Protein AF-A0A969ELT0-F1 (afdb_monomer_lite)

pLDDT: mean 78.68, std 18.71, range [31.78, 98.62]

Radius of gyration: 21.67 Å; chains: 1; bounding box: 52×42×55 Å

Structure (mmCIF, N/CA/C/O backbone):
data_AF-A0A969ELT0-F1
#
_entry.id   AF-A0A969ELT0-F1
#
loop_
_atom_site.group_PDB
_atom_site.id
_atom_site.type_symbol
_atom_site.label_atom_id
_atom_site.label_alt_id
_atom_site.label_comp_id
_atom_site.label_asym_id
_atom_site.label_entity_id
_atom_site.label_seq_id
_atom_site.pdbx_PDB_ins_code
_atom_site.Cartn_x
_atom_site.Cartn_y
_atom_site.Cartn_z
_atom_site.occupancy
_atom_site.B_iso_or_equiv
_atom_site.auth_seq_id
_atom_site.auth_comp_id
_atom_site.auth_asym_id
_atom_site.auth_atom_id
_atom_site.pdbx_PDB_model_num
ATOM 1 N N . MET A 1 1 ? -9.250 -28.220 2.169 1.00 52.72 1 MET A N 1
ATOM 2 C CA . MET A 1 1 ? -9.831 -26.907 2.504 1.00 52.72 1 MET A CA 1
ATOM 3 C C . MET A 1 1 ? -8.799 -25.889 2.075 1.00 52.72 1 MET A C 1
ATOM 5 O O . MET A 1 1 ? -7.666 -25.994 2.526 1.00 52.72 1 MET A O 1
ATOM 9 N N . GLU A 1 2 ? -9.136 -25.038 1.119 1.00 77.56 2 GLU A N 1
ATOM 10 C CA . GLU A 1 2 ? -8.259 -23.960 0.660 1.00 77.56 2 GLU A CA 1
ATOM 11 C C . GLU A 1 2 ? -8.412 -22.788 1.639 1.00 77.56 2 GLU A C 1
ATOM 13 O O . GLU A 1 2 ? -9.530 -22.494 2.067 1.00 77.56 2 GLU A O 1
ATOM 18 N N . ILE A 1 3 ? -7.298 -22.213 2.098 1.00 80.06 3 ILE A N 1
ATOM 19 C CA . ILE A 1 3 ? -7.291 -21.086 3.038 1.00 80.06 3 ILE A CA 1
ATOM 20 C C . ILE A 1 3 ? -6.832 -19.861 2.257 1.00 80.06 3 ILE A C 1
ATOM 22 O O . ILE A 1 3 ? -5.656 -19.766 1.916 1.00 80.06 3 ILE A O 1
ATOM 26 N N . ASP A 1 4 ? -7.748 -18.924 2.026 1.00 87.94 4 ASP A N 1
ATOM 27 C CA . ASP A 1 4 ? -7.438 -17.645 1.392 1.00 87.94 4 ASP A CA 1
ATOM 28 C C . ASP A 1 4 ? -7.205 -16.554 2.435 1.00 87.94 4 ASP A C 1
ATOM 30 O O . ASP A 1 4 ? -8.045 -16.295 3.302 1.00 87.94 4 ASP A O 1
ATOM 34 N N . ALA A 1 5 ? -6.062 -15.880 2.325 1.00 93.69 5 ALA A N 1
ATOM 35 C CA . ALA A 1 5 ? -5.720 -14.724 3.142 1.00 93.69 5 ALA A CA 1
ATOM 36 C C . ALA A 1 5 ? -5.961 -13.423 2.368 1.00 93.69 5 ALA A C 1
ATOM 38 O O . ALA A 1 5 ? -5.732 -13.351 1.162 1.00 93.69 5 ALA A O 1
ATOM 39 N N . ARG A 1 6 ? -6.388 -12.376 3.072 1.00 97.19 6 ARG A N 1
ATOM 40 C CA . ARG A 1 6 ? -6.361 -10.997 2.572 1.00 97.19 6 ARG A CA 1
ATOM 41 C C . ARG A 1 6 ? -5.158 -10.285 3.164 1.00 97.19 6 ARG A C 1
ATOM 43 O O . ARG A 1 6 ? -4.851 -10.468 4.342 1.00 97.19 6 ARG A O 1
ATOM 50 N N . VAL A 1 7 ? -4.489 -9.467 2.361 1.00 97.62 7 VAL A N 1
ATOM 51 C CA . VAL A 1 7 ? -3.315 -8.710 2.805 1.00 97.62 7 VAL A CA 1
ATOM 52 C C . VAL A 1 7 ? -3.472 -7.244 2.424 1.00 97.62 7 VAL A C 1
ATOM 54 O O . VAL A 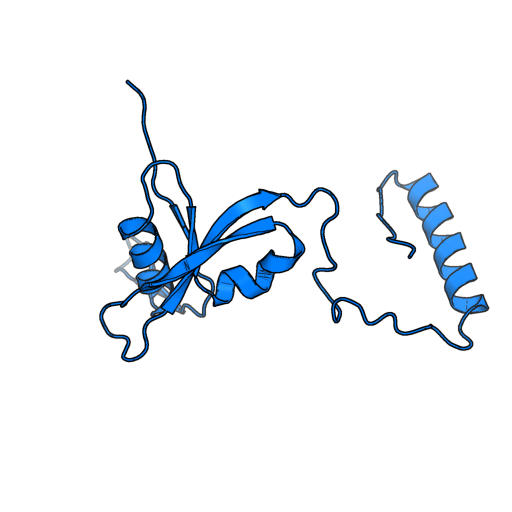1 7 ? -3.675 -6.911 1.260 1.00 97.62 7 VAL A O 1
ATOM 57 N N . GLY A 1 8 ? -3.346 -6.364 3.414 1.00 97.38 8 GLY A N 1
ATOM 58 C CA . GLY A 1 8 ? -3.362 -4.915 3.243 1.00 97.38 8 GLY A CA 1
ATOM 59 C C . GLY A 1 8 ? -2.018 -4.296 3.595 1.00 97.38 8 GLY A C 1
ATOM 60 O O . GLY A 1 8 ? -1.475 -4.586 4.660 1.00 97.38 8 GLY A O 1
ATOM 61 N N . ILE A 1 9 ? -1.483 -3.430 2.732 1.00 97.62 9 ILE A N 1
ATOM 62 C CA . ILE A 1 9 ? -0.193 -2.762 2.966 1.00 97.62 9 ILE A CA 1
ATOM 63 C C . ILE A 1 9 ? -0.345 -1.249 2.817 1.00 97.62 9 ILE A C 1
ATOM 65 O O . ILE A 1 9 ? -0.921 -0.746 1.853 1.00 97.62 9 ILE A O 1
ATOM 69 N N . ASN A 1 10 ? 0.207 -0.510 3.774 1.00 95.75 10 ASN A N 1
ATOM 70 C CA . ASN A 1 10 ? 0.346 0.935 3.695 1.00 95.75 10 ASN A CA 1
ATOM 71 C C . ASN A 1 10 ? 1.687 1.370 4.297 1.00 95.75 10 ASN A C 1
ATOM 73 O O . ASN A 1 10 ? 2.177 0.772 5.254 1.00 95.75 10 ASN A O 1
ATOM 77 N N . THR A 1 11 ? 2.247 2.452 3.766 1.00 93.44 11 THR A N 1
ATOM 78 C CA . THR A 1 11 ? 3.443 3.106 4.290 1.00 93.44 11 THR A CA 1
ATOM 79 C C . THR A 1 11 ? 3.060 4.479 4.820 1.00 93.44 11 THR A C 1
ATOM 81 O O . THR A 1 11 ? 2.396 5.257 4.140 1.00 93.44 11 THR A O 1
ATOM 84 N N . GLY A 1 12 ? 3.477 4.791 6.042 1.00 89.62 12 GLY A N 1
ATOM 85 C CA . GLY A 1 12 ? 3.225 6.087 6.656 1.00 89.62 12 GLY A CA 1
ATOM 86 C C . GLY A 1 12 ? 3.865 6.192 8.032 1.00 89.62 12 GLY A C 1
ATOM 87 O O . GLY A 1 12 ? 4.380 5.212 8.567 1.00 89.62 12 GLY A O 1
ATOM 88 N N . LEU A 1 13 ? 3.842 7.399 8.589 1.00 86.31 13 LEU A N 1
ATOM 89 C CA . LEU A 1 13 ? 4.398 7.666 9.908 1.00 86.31 13 LEU A CA 1
ATOM 90 C C . LEU A 1 13 ? 3.534 7.018 10.998 1.00 86.31 13 LEU A C 1
ATOM 92 O O . LEU A 1 13 ? 2.306 7.129 10.980 1.00 86.31 13 LEU A O 1
ATOM 96 N N . VAL A 1 14 ? 4.192 6.380 11.961 1.00 84.38 14 VAL A N 1
ATOM 97 C CA . VAL A 1 14 ? 3.575 5.833 13.172 1.00 84.38 14 VAL A CA 1
ATOM 98 C C . VAL A 1 14 ? 4.413 6.220 14.382 1.00 84.38 14 VAL A C 1
ATOM 100 O O . VAL A 1 14 ? 5.635 6.340 14.287 1.00 84.38 14 VAL A O 1
ATOM 103 N N . VAL A 1 15 ? 3.758 6.411 15.522 1.00 79.19 15 VAL A N 1
ATOM 104 C CA . VAL A 1 15 ? 4.422 6.572 16.817 1.00 79.19 15 VAL A CA 1
ATOM 105 C C . VAL A 1 15 ? 4.424 5.219 17.504 1.00 79.19 15 VAL A C 1
ATOM 107 O O . VAL A 1 15 ? 3.377 4.590 17.615 1.00 79.19 15 VAL A O 1
ATOM 110 N N . VAL A 1 16 ? 5.586 4.771 17.968 1.00 76.62 16 VAL A N 1
ATOM 111 C CA . VAL A 1 16 ? 5.724 3.514 18.711 1.00 76.62 16 VAL A CA 1
ATOM 112 C C . VAL A 1 16 ? 6.091 3.846 20.151 1.00 76.62 16 VAL A C 1
ATOM 114 O O . VAL A 1 16 ? 7.021 4.615 20.388 1.00 76.62 16 VAL A O 1
ATOM 117 N N . GLY A 1 17 ? 5.368 3.271 21.109 1.00 68.00 17 GLY A N 1
ATOM 118 C CA . GLY A 1 17 ? 5.641 3.441 22.535 1.00 68.00 17 GLY A CA 1
ATOM 119 C C . GLY A 1 17 ? 5.253 2.205 23.341 1.00 68.00 17 GLY A C 1
ATOM 120 O O . GLY A 1 17 ? 4.452 1.386 22.891 1.00 68.00 17 GLY A O 1
ATOM 121 N N . ALA A 1 18 ? 5.828 2.074 24.537 1.00 59.81 18 ALA A N 1
ATOM 122 C CA . ALA A 1 18 ? 5.384 1.077 25.502 1.00 59.81 18 ALA A CA 1
ATOM 123 C C . ALA A 1 18 ? 4.058 1.541 26.119 1.00 59.81 18 ALA A C 1
ATOM 125 O O . ALA A 1 18 ? 3.997 2.614 26.723 1.00 59.81 18 ALA A O 1
ATOM 126 N N . VAL A 1 19 ? 3.002 0.745 25.968 1.00 54.59 19 VAL A N 1
ATOM 127 C CA . VAL A 1 19 ? 1.709 0.988 26.615 1.00 54.59 19 VAL A CA 1
ATOM 128 C C . VAL A 1 19 ? 1.434 -0.187 27.553 1.00 54.59 19 VAL A C 1
ATOM 130 O O . VAL A 1 19 ? 1.225 -1.303 27.095 1.00 54.59 19 VAL A O 1
ATOM 133 N N . GLY A 1 20 ? 1.486 0.054 28.869 1.00 50.53 20 GLY A N 1
ATOM 134 C CA . GLY A 1 20 ? 1.218 -0.954 29.906 1.00 50.53 20 GLY A CA 1
ATOM 135 C C . GLY A 1 20 ? 1.988 -0.715 31.213 1.00 50.53 20 GLY A C 1
ATOM 136 O O . GLY A 1 20 ? 3.082 -0.155 31.211 1.00 50.53 20 GLY A O 1
ATOM 137 N N . SER A 1 21 ? 1.422 -1.124 32.355 1.00 49.91 21 SER A N 1
ATOM 138 C CA . SER A 1 21 ? 2.095 -1.081 33.663 1.00 49.91 21 SER A CA 1
ATOM 139 C C . SER A 1 21 ? 2.950 -2.335 33.874 1.00 49.91 21 SER A C 1
ATOM 141 O O . SER A 1 21 ? 2.385 -3.420 33.950 1.00 49.91 21 SER A O 1
ATOM 143 N N . ASN A 1 22 ? 4.276 -2.171 33.979 1.00 47.84 22 ASN A N 1
ATOM 144 C CA . ASN A 1 22 ? 5.360 -3.063 34.454 1.00 47.84 22 ASN A CA 1
ATOM 145 C C . ASN A 1 22 ? 5.361 -4.597 34.206 1.00 47.84 22 ASN A C 1
ATOM 147 O O . ASN A 1 22 ? 6.393 -5.207 34.470 1.00 47.84 22 ASN A O 1
ATOM 151 N N . LEU A 1 23 ? 4.313 -5.244 33.687 1.00 50.56 23 LEU A N 1
ATOM 152 C CA . LEU A 1 23 ? 4.266 -6.703 33.493 1.00 50.56 23 LEU A CA 1
ATOM 153 C C . LEU A 1 23 ? 3.789 -7.149 32.098 1.00 50.56 23 LEU A C 1
ATOM 155 O O . LEU A 1 23 ? 3.957 -8.312 31.747 1.00 50.56 23 LEU A O 1
ATOM 159 N N . GLN A 1 24 ? 3.268 -6.234 31.275 1.00 44.38 24 GLN A N 1
ATOM 160 C CA . GLN A 1 24 ? 2.959 -6.459 29.858 1.00 44.38 24 GLN A CA 1
ATOM 161 C C . GLN A 1 24 ? 3.377 -5.215 29.070 1.00 44.38 24 GLN A C 1
ATOM 163 O O . GLN A 1 24 ? 2.660 -4.219 29.041 1.00 44.38 24 GLN A O 1
ATOM 168 N N . MET A 1 25 ? 4.580 -5.234 28.490 1.00 42.78 25 MET A N 1
ATOM 169 C CA . MET A 1 25 ? 4.970 -4.225 27.504 1.00 42.78 25 MET A CA 1
ATOM 170 C C . MET A 1 25 ? 4.447 -4.667 26.143 1.00 42.78 25 MET A C 1
ATOM 172 O O . MET A 1 25 ? 5.103 -5.430 25.435 1.00 42.78 25 MET A O 1
ATOM 176 N N . GLU A 1 26 ? 3.263 -4.189 25.779 1.00 50.31 26 GLU A N 1
ATOM 177 C CA . GLU A 1 26 ? 2.820 -4.227 24.392 1.00 50.31 26 GLU A CA 1
ATOM 178 C C . GLU A 1 26 ? 3.404 -3.008 23.671 1.00 50.31 26 GLU A C 1
ATOM 180 O O . GLU A 1 26 ? 3.181 -1.854 24.053 1.00 50.31 26 GLU A O 1
ATOM 185 N N . TYR A 1 27 ? 4.202 -3.265 22.633 1.00 50.25 27 TYR A N 1
ATOM 186 C CA . TYR A 1 27 ? 4.629 -2.228 21.701 1.00 50.25 27 TYR A CA 1
ATOM 187 C C . TYR A 1 27 ? 3.448 -1.903 20.796 1.00 50.25 27 TYR A C 1
ATOM 189 O O . TYR A 1 27 ? 3.207 -2.582 19.799 1.00 50.25 27 TYR A O 1
ATOM 197 N N . SER A 1 28 ? 2.694 -0.874 21.167 1.00 56.09 28 SER A N 1
ATOM 198 C CA . SER A 1 28 ? 1.593 -0.390 20.348 1.00 56.09 28 SER A CA 1
ATOM 199 C C . SER A 1 28 ? 2.113 0.685 19.400 1.00 56.09 28 SER A C 1
ATOM 201 O O . SER A 1 28 ? 2.769 1.645 19.815 1.00 56.09 28 SER A O 1
ATOM 203 N N . ALA A 1 29 ? 1.851 0.501 18.109 1.00 59.31 29 ALA A N 1
ATOM 204 C CA . ALA A 1 29 ? 2.019 1.552 17.124 1.00 59.31 29 ALA A CA 1
ATOM 205 C C . ALA A 1 29 ? 0.701 2.337 17.050 1.00 59.31 29 ALA A C 1
ATOM 207 O O . ALA A 1 29 ? -0.375 1.751 16.935 1.00 59.31 29 ALA A O 1
ATOM 208 N N . LEU A 1 30 ? 0.774 3.663 17.119 1.00 65.06 30 LEU A N 1
ATOM 209 C CA . LEU A 1 30 ? -0.366 4.560 16.976 1.00 65.06 30 LEU A CA 1
ATOM 210 C C . LEU A 1 30 ? -0.171 5.409 15.719 1.00 65.06 30 LEU A C 1
ATOM 212 O O . LEU A 1 30 ? 0.882 6.019 15.521 1.00 65.06 30 LEU A O 1
ATOM 216 N N . GLY A 1 31 ? -1.185 5.464 14.860 1.00 70.69 31 GLY A N 1
ATOM 217 C CA . GLY A 1 31 ? -1.151 6.325 13.684 1.00 70.69 31 GLY A CA 1
ATOM 218 C C . GLY A 1 31 ? -2.188 5.960 12.633 1.00 70.69 31 GLY A C 1
ATOM 219 O O . GLY A 1 31 ? -2.595 4.806 12.501 1.00 70.69 31 GLY A O 1
ATOM 220 N N . ASP A 1 32 ? -2.573 6.958 11.840 1.00 83.19 32 ASP A N 1
ATOM 221 C CA . ASP A 1 32 ? -3.497 6.806 10.709 1.00 83.19 32 ASP A CA 1
ATOM 222 C C . ASP A 1 32 ? -3.004 5.756 9.695 1.00 83.19 32 ASP A C 1
ATOM 224 O O . ASP A 1 32 ? -3.791 5.018 9.107 1.00 83.19 32 ASP A O 1
ATOM 228 N N . ALA A 1 33 ? -1.683 5.592 9.570 1.00 87.38 33 ALA A N 1
ATOM 229 C CA . ALA A 1 33 ? -1.077 4.604 8.685 1.00 87.38 33 ALA A CA 1
ATOM 230 C C . ALA A 1 33 ? -1.516 3.152 8.973 1.00 87.38 33 ALA A C 1
ATOM 232 O O . ALA A 1 33 ? -1.610 2.357 8.035 1.00 87.38 33 ALA A O 1
ATOM 233 N N . ILE A 1 34 ? -1.815 2.820 10.234 1.00 87.94 34 ILE A N 1
ATOM 234 C CA . ILE A 1 34 ? -2.265 1.483 10.657 1.00 87.94 34 ILE A CA 1
ATOM 235 C C . ILE A 1 34 ? -3.718 1.267 10.248 1.00 87.94 34 ILE A C 1
ATOM 237 O O . ILE A 1 34 ? -4.058 0.225 9.692 1.00 87.94 34 ILE A O 1
ATOM 241 N N . ASN A 1 35 ? -4.561 2.283 10.450 1.00 91.12 35 ASN A N 1
ATOM 242 C CA . ASN A 1 35 ? -5.959 2.244 10.032 1.00 91.12 35 ASN A CA 1
ATOM 243 C C . ASN A 1 35 ? -6.082 2.100 8.512 1.00 91.12 35 ASN A C 1
ATOM 245 O O . ASN A 1 35 ? -6.936 1.353 8.038 1.00 91.12 35 ASN A O 1
ATOM 249 N N . ILE A 1 36 ? -5.212 2.762 7.743 1.00 94.50 36 ILE A N 1
ATOM 250 C CA . ILE A 1 36 ? -5.173 2.605 6.284 1.00 94.50 36 ILE A CA 1
ATOM 251 C C . ILE A 1 36 ? -4.765 1.178 5.910 1.00 94.50 36 ILE A C 1
ATOM 253 O O . ILE A 1 36 ? -5.459 0.565 5.106 1.00 94.50 36 ILE A O 1
ATOM 257 N N . ALA A 1 37 ? -3.699 0.621 6.500 1.00 94.88 37 ALA A N 1
ATOM 258 C CA . ALA A 1 37 ? -3.271 -0.755 6.213 1.00 94.88 37 ALA A CA 1
ATOM 259 C C . ALA A 1 37 ? -4.386 -1.773 6.508 1.00 94.88 37 ALA A C 1
ATOM 261 O O . ALA A 1 37 ? -4.706 -2.607 5.661 1.00 94.88 37 ALA A O 1
ATOM 262 N N . ALA A 1 38 ? -5.035 -1.647 7.669 1.00 94.75 38 ALA A N 1
ATOM 263 C CA . ALA A 1 38 ? -6.175 -2.479 8.041 1.00 94.75 38 ALA A CA 1
ATOM 264 C C . ALA A 1 38 ? -7.343 -2.314 7.058 1.00 94.75 38 ALA A C 1
ATOM 266 O O . ALA A 1 38 ? -7.988 -3.289 6.681 1.00 94.75 38 ALA A O 1
ATOM 267 N N . ARG A 1 39 ? -7.601 -1.090 6.583 1.00 96.06 39 ARG A N 1
ATOM 268 C CA . ARG A 1 39 ? -8.642 -0.846 5.581 1.00 96.06 39 ARG A CA 1
ATOM 269 C C . ARG A 1 39 ? -8.316 -1.488 4.233 1.00 96.06 39 ARG A C 1
ATOM 271 O O . ARG A 1 39 ? -9.236 -1.980 3.581 1.00 96.06 39 ARG A O 1
ATOM 278 N N . MET A 1 40 ? -7.045 -1.506 3.826 1.00 97.62 40 MET A N 1
ATOM 279 C CA . MET A 1 40 ? -6.618 -2.202 2.609 1.00 97.62 40 MET A CA 1
ATOM 280 C C . MET A 1 40 ? -6.856 -3.712 2.731 1.00 97.62 40 MET A C 1
ATOM 282 O O . MET A 1 40 ? -7.367 -4.311 1.798 1.00 97.62 40 MET A O 1
ATOM 286 N N . GLU A 1 41 ? -6.578 -4.321 3.890 1.00 97.75 41 GLU A N 1
ATOM 287 C CA . GLU A 1 41 ? -6.855 -5.751 4.112 1.00 97.75 41 GLU A CA 1
ATOM 288 C C . GLU A 1 41 ? -8.353 -6.040 4.034 1.00 97.75 41 GLU A C 1
ATOM 290 O O . GLU A 1 41 ? -8.768 -6.927 3.296 1.00 97.75 41 GLU A O 1
ATOM 295 N N . GLN A 1 42 ? -9.173 -5.248 4.727 1.00 96.88 42 GLN A N 1
ATOM 296 C CA . GLN A 1 42 ? -10.625 -5.444 4.771 1.00 96.88 42 GLN A CA 1
ATOM 297 C C . GLN A 1 42 ? -11.302 -5.343 3.402 1.00 96.88 42 GLN A C 1
ATOM 299 O O . GLN A 1 42 ? -12.364 -5.930 3.202 1.00 96.88 42 GLN A O 1
ATOM 304 N N . THR A 1 43 ? -10.736 -4.548 2.493 1.00 96.94 43 THR A N 1
ATOM 305 C CA . THR A 1 43 ? -11.297 -4.313 1.154 1.00 96.94 43 THR A CA 1
ATOM 306 C C . THR A 1 43 ? -10.644 -5.167 0.070 1.00 96.94 43 THR A C 1
ATOM 308 O O . THR A 1 43 ? -11.178 -5.238 -1.037 1.00 96.94 43 THR A O 1
ATOM 311 N N . ALA A 1 44 ? -9.562 -5.880 0.400 1.00 97.06 44 ALA A N 1
ATOM 312 C CA . ALA A 1 44 ? -8.907 -6.794 -0.518 1.00 97.06 44 ALA A CA 1
ATOM 313 C C . ALA A 1 44 ? -9.814 -7.981 -0.864 1.00 97.06 44 ALA A C 1
ATOM 315 O O . ALA A 1 44 ? -10.571 -8.501 -0.039 1.00 97.06 44 ALA A O 1
ATOM 316 N N . ILE A 1 45 ? -9.684 -8.471 -2.094 1.00 96.00 45 ILE A N 1
ATOM 317 C CA . ILE A 1 45 ? -10.291 -9.743 -2.492 1.00 96.00 45 ILE A CA 1
ATOM 318 C C . ILE A 1 45 ? -9.528 -10.875 -1.771 1.00 96.00 45 ILE A C 1
ATOM 320 O O . ILE A 1 45 ? -8.298 -10.790 -1.676 1.00 96.00 45 ILE A O 1
ATOM 324 N N . PRO A 1 46 ? -10.201 -11.918 -1.245 1.00 96.19 46 PRO A N 1
ATOM 325 C CA . PRO A 1 46 ? -9.523 -13.090 -0.686 1.00 96.19 46 PRO A CA 1
ATOM 326 C C . PRO A 1 46 ? -8.460 -13.656 -1.637 1.00 96.19 46 PRO A C 1
ATOM 328 O O . PRO A 1 46 ? -8.672 -13.704 -2.845 1.00 96.19 46 PRO A O 1
ATOM 331 N N . GLY A 1 47 ? -7.297 -14.018 -1.095 1.00 95.75 47 GLY A N 1
ATOM 332 C CA . GLY A 1 47 ? -6.150 -14.497 -1.869 1.00 95.75 47 GLY A CA 1
ATOM 333 C C . GLY A 1 47 ? -5.322 -13.386 -2.528 1.00 95.75 47 GLY A C 1
ATOM 334 O O . GLY A 1 47 ? -4.359 -13.682 -3.232 1.00 95.75 47 GLY A O 1
ATOM 335 N N . THR A 1 48 ? -5.661 -12.107 -2.317 1.00 96.31 48 THR A N 1
ATOM 336 C CA . THR A 1 48 ? -4.979 -10.971 -2.960 1.00 96.31 48 THR A CA 1
ATOM 337 C C . THR A 1 48 ? -4.359 -9.990 -1.968 1.00 96.31 48 THR A C 1
ATOM 339 O O . THR A 1 48 ? -4.634 -9.998 -0.764 1.00 96.31 48 THR A O 1
ATOM 342 N N . ILE A 1 49 ? -3.509 -9.118 -2.513 1.00 98.19 49 ILE A N 1
ATOM 343 C CA . ILE A 1 49 ? -2.880 -8.006 -1.807 1.00 98.19 49 ILE A CA 1
ATOM 344 C C . ILE A 1 49 ? -3.501 -6.703 -2.316 1.00 98.19 49 ILE A C 1
ATOM 346 O O . ILE A 1 49 ? -3.634 -6.512 -3.524 1.00 98.19 49 ILE A O 1
ATOM 350 N N . GLN A 1 50 ? -3.824 -5.786 -1.410 1.00 98.56 50 GLN A N 1
ATOM 351 C CA . GLN A 1 50 ? -4.204 -4.414 -1.738 1.00 98.56 50 GLN A CA 1
ATOM 352 C C . GLN A 1 50 ? -3.275 -3.433 -1.027 1.00 98.56 50 GLN A C 1
ATOM 354 O O . GLN A 1 50 ? -2.947 -3.599 0.151 1.00 98.56 50 GLN A O 1
ATOM 359 N N . ILE A 1 51 ? -2.826 -2.412 -1.752 1.00 98.44 51 ILE A N 1
ATOM 360 C CA . ILE A 1 51 ? -1.878 -1.418 -1.253 1.00 98.44 51 ILE A CA 1
ATOM 361 C C . ILE A 1 51 ? -2.400 0.002 -1.457 1.00 98.44 51 ILE A C 1
ATOM 363 O O . ILE A 1 51 ? -3.137 0.275 -2.406 1.00 98.44 51 ILE A O 1
ATOM 367 N N . SER A 1 52 ? -1.987 0.920 -0.585 1.00 98.06 52 SER A N 1
ATOM 368 C CA . SER A 1 52 ? -2.263 2.349 -0.758 1.00 98.06 52 SER A CA 1
ATOM 369 C C . SER A 1 52 ? -1.385 2.982 -1.843 1.00 98.06 52 SER A C 1
ATOM 371 O O . SER A 1 52 ? -0.307 2.479 -2.171 1.00 98.06 52 SER A O 1
ATOM 373 N N . GLU A 1 53 ? -1.800 4.145 -2.348 1.00 97.25 53 GLU A N 1
ATOM 374 C CA . GLU A 1 53 ? -1.026 4.957 -3.295 1.00 97.25 53 GLU A CA 1
ATOM 375 C C . GLU A 1 53 ? 0.392 5.277 -2.797 1.00 97.25 53 GLU A C 1
ATOM 377 O O . GLU A 1 53 ? 1.345 5.282 -3.577 1.00 97.25 53 GLU A O 1
ATOM 382 N N . VAL A 1 54 ? 0.555 5.524 -1.492 1.00 95.62 54 VAL A N 1
ATOM 383 C CA . VAL A 1 54 ? 1.865 5.842 -0.906 1.00 95.62 54 VAL A CA 1
ATOM 384 C C . VAL A 1 54 ? 2.812 4.657 -1.054 1.00 95.62 54 VAL A C 1
ATOM 386 O O . VAL A 1 54 ? 3.943 4.829 -1.500 1.00 95.62 54 VAL A O 1
ATOM 389 N N . THR A 1 55 ? 2.350 3.447 -0.733 1.00 96.75 55 THR A N 1
ATOM 390 C CA . THR A 1 55 ? 3.147 2.235 -0.940 1.00 96.75 55 THR A CA 1
ATOM 391 C C . THR A 1 55 ? 3.370 1.982 -2.426 1.00 96.75 55 THR A C 1
ATOM 393 O O . THR A 1 55 ? 4.500 1.697 -2.812 1.00 96.75 55 THR A O 1
ATOM 396 N N . HIS A 1 56 ? 2.347 2.158 -3.269 1.00 97.44 56 HIS A N 1
ATOM 397 C CA . HIS A 1 56 ? 2.467 2.000 -4.719 1.00 97.44 56 HIS A CA 1
ATOM 398 C C . HIS A 1 56 ? 3.600 2.859 -5.288 1.00 97.44 56 HIS A C 1
ATOM 400 O O . HIS A 1 56 ? 4.477 2.320 -5.950 1.00 97.44 56 HIS A O 1
ATOM 406 N N . LYS A 1 57 ? 3.679 4.151 -4.951 1.00 95.00 57 LYS A N 1
ATOM 407 C CA . LYS A 1 57 ? 4.755 5.045 -5.423 1.00 95.00 57 LYS A CA 1
ATOM 408 C C . LYS A 1 57 ? 6.163 4.551 -5.076 1.00 95.00 57 LYS A C 1
ATOM 410 O O . LYS A 1 57 ? 7.097 4.814 -5.826 1.00 95.00 57 LYS A O 1
ATOM 415 N N . LEU A 1 58 ? 6.325 3.827 -3.969 1.00 93.88 58 LEU A N 1
ATOM 416 C CA . LEU A 1 58 ? 7.619 3.285 -3.543 1.00 93.88 58 LEU A CA 1
ATOM 417 C C . LEU A 1 58 ? 8.015 2.010 -4.295 1.00 93.88 58 LEU A C 1
ATOM 419 O O . LEU A 1 58 ? 9.204 1.718 -4.410 1.00 93.88 58 LEU A O 1
ATOM 423 N N . VAL A 1 59 ? 7.040 1.243 -4.789 1.00 94.06 59 VAL A N 1
ATOM 424 C CA . VAL A 1 59 ? 7.273 -0.071 -5.411 1.00 94.06 59 VAL A CA 1
ATOM 425 C C . VAL A 1 59 ? 6.805 -0.167 -6.867 1.00 94.06 59 VAL A C 1
ATOM 427 O O . VAL A 1 59 ? 6.988 -1.209 -7.492 1.00 94.06 59 VAL A O 1
ATOM 430 N N . ALA A 1 60 ? 6.267 0.914 -7.437 1.00 93.44 60 ALA A N 1
ATOM 431 C CA . ALA A 1 60 ? 5.839 1.025 -8.834 1.00 93.44 60 ALA A CA 1
ATOM 432 C C . ALA A 1 60 ? 6.914 0.575 -9.847 1.00 93.44 60 ALA A C 1
ATOM 434 O O . ALA A 1 60 ? 6.568 -0.093 -10.827 1.00 93.44 60 ALA A O 1
ATOM 435 N N . PRO A 1 61 ? 8.223 0.827 -9.625 1.00 92.12 61 PRO A N 1
ATOM 436 C CA . PRO A 1 61 ? 9.262 0.322 -10.524 1.00 92.12 61 PRO A CA 1
ATOM 437 C C . PRO A 1 61 ? 9.434 -1.205 -10.495 1.00 92.12 61 PRO A C 1
ATOM 439 O O . PRO A 1 61 ? 10.026 -1.765 -11.413 1.00 92.12 61 PRO A O 1
ATOM 442 N N . LEU A 1 62 ? 8.937 -1.896 -9.464 1.00 91.69 62 LEU A N 1
ATOM 443 C CA . LEU A 1 62 ? 9.232 -3.310 -9.204 1.00 91.69 62 LEU A CA 1
ATOM 444 C C . LEU A 1 62 ? 8.125 -4.276 -9.643 1.00 91.69 62 LEU A C 1
ATOM 446 O O . LEU A 1 62 ? 8.417 -5.435 -9.941 1.00 91.69 62 LEU A O 1
ATOM 450 N N . PHE A 1 63 ? 6.869 -3.830 -9.683 1.00 94.81 63 PHE A N 1
ATOM 451 C CA . PHE A 1 63 ? 5.716 -4.688 -9.970 1.00 94.81 63 PHE A CA 1
ATOM 452 C C . PHE A 1 63 ? 4.802 -4.073 -11.029 1.00 94.81 63 PHE A C 1
ATOM 454 O O . PHE A 1 63 ? 4.830 -2.870 -11.289 1.00 94.81 63 PHE A O 1
ATOM 461 N N . GLU A 1 64 ? 3.989 -4.920 -11.647 1.00 94.81 64 GLU A N 1
ATOM 462 C CA . GLU A 1 64 ? 2.803 -4.505 -12.393 1.00 94.81 64 GLU A CA 1
ATOM 463 C C . GLU A 1 64 ? 1.614 -4.412 -11.443 1.00 94.81 64 GLU A C 1
ATOM 465 O O . GLU A 1 64 ? 1.492 -5.227 -10.524 1.00 94.81 64 GLU A O 1
ATOM 470 N N . PHE A 1 65 ? 0.743 -3.432 -11.672 1.00 97.44 65 PHE A N 1
ATOM 471 C CA . PHE A 1 65 ? -0.373 -3.127 -10.786 1.00 97.44 65 PHE A CA 1
ATOM 472 C C . PHE A 1 65 ? -1.691 -3.046 -11.549 1.00 97.44 65 PHE A C 1
ATOM 474 O O . PHE A 1 65 ? -1.742 -2.552 -12.673 1.00 97.44 65 PHE A O 1
ATOM 481 N N . GLU A 1 66 ? -2.756 -3.493 -10.897 1.00 98.25 66 GLU A N 1
ATOM 482 C CA . GLU A 1 66 ? -4.137 -3.167 -11.233 1.00 98.25 66 GLU A CA 1
ATOM 483 C C . GLU A 1 66 ? -4.573 -1.963 -10.387 1.00 98.25 66 GLU A C 1
ATOM 485 O O . GLU A 1 66 ? -4.373 -1.953 -9.168 1.00 98.25 66 GLU A O 1
ATOM 490 N N . ASP A 1 67 ? -5.149 -0.948 -11.030 1.00 98.06 67 ASP A N 1
ATOM 491 C CA . ASP A 1 67 ? -5.768 0.191 -10.350 1.00 98.06 67 ASP A CA 1
ATOM 492 C C . ASP A 1 67 ? -7.156 -0.220 -9.835 1.00 98.06 67 ASP A C 1
ATOM 494 O O . ASP A 1 67 ? -8.017 -0.635 -10.612 1.00 98.06 67 ASP A O 1
ATOM 498 N N . LEU A 1 68 ? -7.365 -0.118 -8.521 1.00 98.00 68 LEU A N 1
ATOM 499 C CA . LEU A 1 68 ? -8.621 -0.480 -7.859 1.00 98.00 68 LEU A CA 1
ATOM 500 C C . LEU A 1 68 ? -9.488 0.742 -7.515 1.00 98.00 68 LEU A C 1
ATOM 502 O O . LEU A 1 68 ? -10.558 0.602 -6.920 1.00 98.00 68 LEU A O 1
ATOM 506 N N . GLY A 1 69 ? -9.037 1.948 -7.859 1.00 97.81 69 GLY A N 1
ATOM 507 C CA . GLY A 1 69 ? -9.705 3.199 -7.545 1.00 97.81 69 GLY A CA 1
ATOM 508 C C . GLY A 1 69 ? -9.614 3.584 -6.067 1.00 97.81 69 GLY A C 1
ATOM 509 O O . GLY A 1 69 ? -8.697 3.203 -5.331 1.00 97.81 69 GLY A O 1
ATOM 510 N N . PHE A 1 70 ? -10.562 4.411 -5.638 1.00 97.69 70 PHE A N 1
ATOM 511 C CA . PHE A 1 70 ? -10.533 5.086 -4.344 1.00 97.69 70 PHE A CA 1
ATOM 512 C C . PHE A 1 70 ? -11.338 4.340 -3.274 1.00 97.69 70 PHE A C 1
ATOM 514 O O . PHE A 1 70 ? -12.479 3.942 -3.497 1.00 97.69 70 PHE A O 1
ATOM 521 N N . VAL A 1 71 ? -10.772 4.225 -2.072 1.00 95.94 71 VAL A N 1
ATOM 522 C CA . VAL A 1 71 ? -11.405 3.611 -0.900 1.00 95.94 71 VAL A CA 1
ATOM 523 C C . VAL A 1 71 ? -11.543 4.635 0.221 1.00 95.94 71 VAL A C 1
ATOM 525 O O . VAL A 1 71 ? -10.565 5.245 0.657 1.00 95.94 71 VAL A O 1
ATOM 528 N N . GLN A 1 72 ? -12.760 4.782 0.755 1.00 94.44 72 GLN A N 1
ATOM 529 C CA . GLN A 1 72 ? -12.978 5.597 1.947 1.00 94.44 72 GLN A CA 1
ATOM 530 C C . GLN A 1 72 ? -12.400 4.898 3.186 1.00 94.44 72 GLN A C 1
ATOM 532 O O . GLN A 1 72 ? -12.752 3.752 3.507 1.00 94.44 72 GLN A O 1
ATOM 537 N N . VAL A 1 73 ? -11.552 5.622 3.914 1.00 91.62 73 VAL A N 1
ATOM 538 C CA . VAL A 1 73 ? -11.022 5.220 5.221 1.00 91.62 73 VAL A CA 1
ATOM 539 C C . VAL A 1 73 ? -11.741 6.028 6.297 1.00 91.62 73 VAL A C 1
ATOM 541 O O . VAL A 1 73 ? -11.881 7.247 6.189 1.00 91.62 73 VAL A O 1
ATOM 544 N N . LYS A 1 74 ? -12.220 5.355 7.346 1.00 84.56 74 LYS A N 1
ATOM 545 C CA . LYS A 1 74 ? -12.904 6.022 8.459 1.00 84.56 74 LYS A CA 1
ATOM 546 C C . LYS A 1 74 ? -11.973 7.056 9.099 1.00 84.56 74 LYS A C 1
ATOM 548 O O . LYS A 1 74 ? -10.856 6.722 9.475 1.00 84.56 74 LYS A O 1
ATOM 553 N N . GLY A 1 75 ? -12.459 8.285 9.256 1.00 82.94 75 GLY A N 1
ATOM 554 C CA . GLY A 1 75 ? -11.693 9.380 9.860 1.00 82.94 75 GLY A CA 1
ATOM 555 C C . GLY A 1 75 ? -10.826 10.174 8.880 1.00 82.94 75 GLY A C 1
ATOM 556 O O . GLY A 1 75 ? -10.299 11.208 9.279 1.00 82.94 75 GLY A O 1
ATOM 557 N N . LYS A 1 76 ? -10.728 9.764 7.607 1.00 84.12 76 LYS A N 1
ATOM 558 C CA . LYS A 1 76 ? -10.141 10.592 6.546 1.00 84.12 76 LYS A CA 1
ATOM 559 C C . LYS A 1 76 ? -11.236 11.238 5.712 1.00 84.12 76 LYS A C 1
ATOM 561 O O . LYS A 1 76 ? -12.232 10.594 5.384 1.00 84.12 76 LYS A O 1
ATOM 566 N N . ILE A 1 77 ? -11.034 12.515 5.396 1.00 83.44 77 ILE A N 1
ATOM 567 C CA . ILE A 1 77 ? -11.923 13.294 4.528 1.00 83.44 77 ILE A CA 1
ATOM 568 C C . ILE A 1 77 ? -11.724 12.833 3.083 1.00 83.44 77 ILE A C 1
ATOM 570 O O . ILE A 1 77 ? -12.681 12.459 2.411 1.00 83.44 77 ILE A O 1
ATOM 574 N N . GLU A 1 78 ? -10.468 12.785 2.643 1.00 90.12 78 GLU A N 1
ATOM 575 C CA . GLU A 1 78 ? -10.106 12.343 1.302 1.00 90.12 78 GLU A CA 1
ATOM 576 C C . GLU A 1 78 ? -10.005 10.810 1.238 1.00 90.12 78 GLU A C 1
ATOM 578 O O . GLU A 1 78 ? -9.370 10.196 2.109 1.00 90.12 78 GLU A O 1
ATOM 583 N N . PRO A 1 79 ? -10.624 10.171 0.230 1.00 93.94 79 PRO A N 1
ATOM 584 C CA . PRO A 1 79 ? -10.473 8.743 0.017 1.00 93.94 79 PRO A CA 1
ATOM 585 C C . PRO A 1 79 ? -9.060 8.415 -0.481 1.00 93.94 79 PRO A C 1
ATOM 587 O O . PRO A 1 79 ? -8.394 9.223 -1.125 1.00 93.94 79 PRO A O 1
ATOM 590 N N . VAL A 1 80 ? -8.596 7.204 -0.189 1.00 95.50 80 VAL A N 1
ATOM 591 C CA . VAL A 1 80 ? -7.244 6.748 -0.535 1.00 95.50 80 VAL A CA 1
ATOM 592 C C . VAL A 1 80 ? -7.295 6.003 -1.862 1.00 95.50 80 VAL A C 1
ATOM 594 O O . VAL A 1 80 ? -8.091 5.080 -1.998 1.00 95.50 80 VAL A O 1
ATOM 597 N N . HIS A 1 81 ? -6.457 6.374 -2.832 1.00 98.19 81 HIS A N 1
ATOM 598 C CA . HIS A 1 81 ? -6.293 5.613 -4.077 1.00 98.19 81 HIS A CA 1
ATOM 599 C C . HIS A 1 81 ? -5.539 4.308 -3.794 1.00 98.19 81 HIS A C 1
ATOM 601 O O . HIS A 1 81 ? -4.585 4.295 -3.008 1.00 98.19 81 HIS A O 1
ATOM 607 N N . THR A 1 82 ? -5.983 3.200 -4.382 1.00 98.38 82 THR A N 1
ATOM 608 C CA . THR A 1 82 ? -5.499 1.860 -4.045 1.00 98.38 82 THR A CA 1
ATOM 609 C C . THR A 1 82 ? -5.190 1.021 -5.275 1.00 98.38 82 THR A C 1
ATOM 611 O O . THR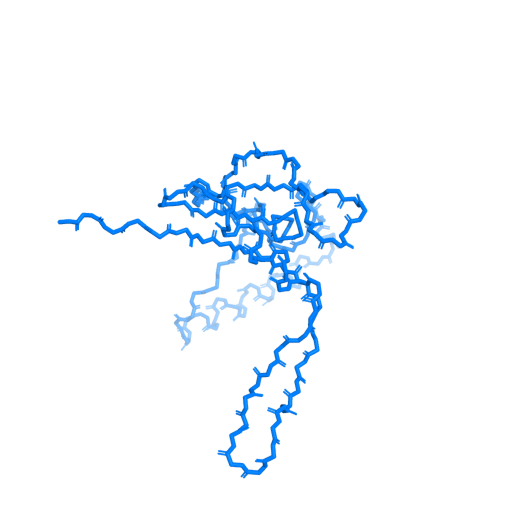 A 1 82 ? -5.762 1.217 -6.344 1.00 98.38 82 THR A O 1
ATOM 614 N N . TYR A 1 83 ? -4.277 0.070 -5.098 1.00 98.62 83 TYR A N 1
ATOM 615 C CA . TYR A 1 83 ? -3.726 -0.745 -6.173 1.00 98.62 83 TYR A CA 1
ATOM 616 C C . TYR A 1 83 ? -3.577 -2.198 -5.722 1.00 98.62 83 TYR A C 1
ATOM 618 O O . TYR A 1 83 ? -3.394 -2.470 -4.532 1.00 98.62 83 TYR A O 1
ATOM 626 N N . ARG A 1 84 ? -3.577 -3.132 -6.673 1.00 98.56 84 ARG A N 1
ATOM 627 C CA . ARG A 1 84 ? -3.210 -4.537 -6.453 1.00 98.56 84 ARG A CA 1
ATOM 628 C C . ARG A 1 84 ? -1.941 -4.876 -7.231 1.00 98.56 84 ARG A C 1
ATOM 630 O O . ARG A 1 84 ? -1.957 -4.759 -8.454 1.00 98.56 84 ARG A O 1
ATOM 637 N N . PRO A 1 85 ? -0.853 -5.324 -6.579 1.00 97.50 85 PRO A N 1
ATOM 638 C CA . PRO A 1 85 ? 0.285 -5.886 -7.294 1.00 97.50 85 PRO A CA 1
ATOM 639 C C . PRO A 1 85 ? -0.120 -7.211 -7.947 1.00 97.50 85 PRO A C 1
ATOM 641 O O . PRO A 1 85 ? -0.661 -8.096 -7.285 1.00 97.50 85 PRO A O 1
ATOM 644 N N . LEU A 1 86 ? 0.160 -7.349 -9.239 1.00 96.19 86 LEU A N 1
ATOM 645 C CA . LEU A 1 86 ? -0.153 -8.547 -10.019 1.00 96.19 86 LEU A CA 1
ATOM 646 C C . LEU A 1 86 ? 1.045 -9.493 -10.087 1.00 96.19 86 LEU A C 1
ATOM 648 O O . LEU A 1 86 ? 0.921 -10.691 -9.849 1.00 96.19 86 LEU A O 1
ATOM 652 N N . ARG A 1 87 ? 2.223 -8.954 -10.414 1.00 92.81 87 ARG A N 1
ATOM 653 C CA . ARG A 1 87 ? 3.469 -9.717 -10.558 1.00 92.81 87 ARG A CA 1
ATOM 654 C C . ARG A 1 87 ? 4.686 -8.809 -10.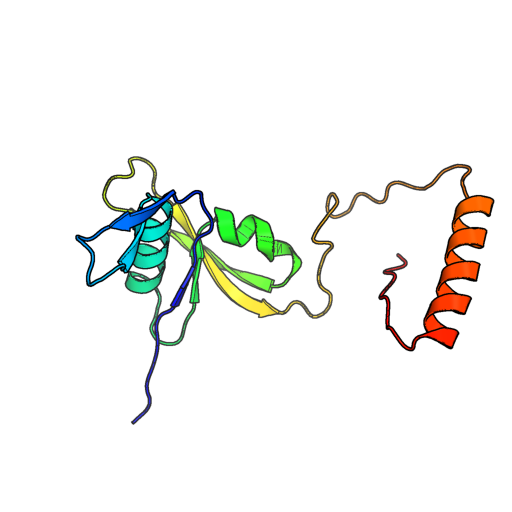506 1.00 92.81 87 ARG A C 1
ATOM 656 O O . ARG A 1 87 ? 4.579 -7.606 -10.742 1.00 92.81 87 ARG A O 1
ATOM 663 N N . THR A 1 88 ? 5.851 -9.387 -10.233 1.00 92.25 88 THR A N 1
ATOM 664 C CA . THR A 1 88 ? 7.130 -8.691 -10.399 1.00 92.25 88 THR A CA 1
ATOM 665 C C . THR A 1 88 ? 7.373 -8.374 -11.874 1.00 92.25 88 THR A C 1
ATOM 667 O O . THR A 1 88 ? 7.067 -9.175 -12.763 1.00 92.25 88 THR A O 1
ATOM 670 N N . LYS A 1 89 ? 7.939 -7.198 -12.149 1.00 88.62 89 LYS A N 1
ATOM 671 C CA . LYS A 1 89 ? 8.424 -6.845 -13.486 1.00 88.62 89 LYS A CA 1
ATOM 672 C C . LYS A 1 89 ? 9.645 -7.704 -13.824 1.00 88.62 89 LYS A C 1
ATOM 674 O O . LYS A 1 89 ? 10.491 -7.948 -12.967 1.00 88.62 89 LYS A O 1
ATOM 679 N N . ALA A 1 90 ? 9.750 -8.137 -15.082 1.00 79.12 90 ALA A N 1
ATOM 680 C CA . ALA A 1 90 ? 10.893 -8.927 -15.555 1.00 79.12 90 ALA A CA 1
ATOM 681 C C . ALA A 1 90 ? 12.213 -8.137 -15.488 1.00 79.12 90 ALA A C 1
ATOM 683 O O . ALA A 1 90 ? 13.269 -8.705 -15.222 1.00 79.12 90 ALA A O 1
ATOM 684 N N . ILE A 1 91 ? 12.128 -6.821 -15.694 1.00 80.81 91 ILE A N 1
ATOM 685 C CA . ILE A 1 91 ? 13.229 -5.873 -15.541 1.00 80.81 91 ILE A CA 1
ATOM 686 C C . ILE A 1 91 ? 12.747 -4.805 -14.551 1.00 80.81 91 ILE A C 1
ATOM 688 O O . ILE A 1 91 ? 11.890 -3.995 -14.910 1.00 80.81 91 ILE A O 1
ATOM 692 N N . PRO A 1 92 ? 13.217 -4.827 -13.292 1.00 75.56 92 PRO A N 1
ATOM 693 C CA . PRO A 1 92 ? 12.856 -3.810 -12.315 1.00 75.56 92 PRO A CA 1
ATOM 694 C C . PRO A 1 92 ? 13.388 -2.435 -12.736 1.00 75.56 92 PRO A C 1
ATOM 696 O O . PRO A 1 92 ? 14.563 -2.300 -13.081 1.00 75.56 92 PRO A O 1
ATOM 699 N N . GLY A 1 93 ? 12.542 -1.409 -12.672 1.00 72.62 93 GLY A N 1
ATOM 700 C CA . GLY A 1 93 ? 12.971 -0.021 -12.828 1.00 72.62 93 GLY A CA 1
ATOM 701 C C . GLY A 1 93 ? 13.838 0.436 -11.650 1.00 72.62 93 GLY A C 1
ATOM 702 O O . GLY A 1 93 ? 13.847 -0.171 -10.572 1.00 72.62 93 GLY A O 1
ATOM 703 N N . ARG A 1 94 ? 14.583 1.530 -11.831 1.00 70.69 94 ARG A N 1
ATOM 704 C CA . ARG A 1 94 ? 15.411 2.104 -10.761 1.00 70.69 94 ARG A CA 1
ATOM 705 C C . ARG A 1 94 ? 14.528 2.595 -9.6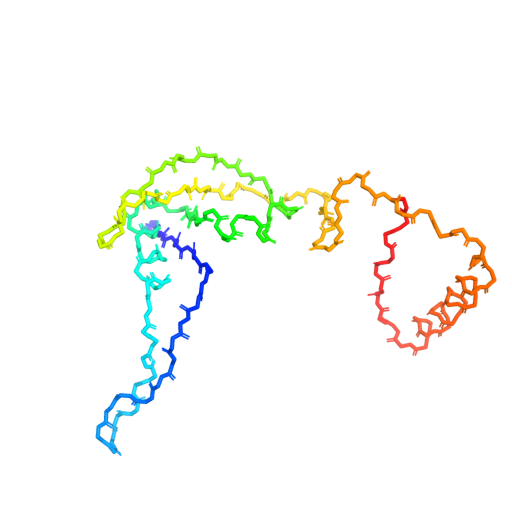06 1.00 70.69 94 ARG A C 1
ATOM 707 O O . ARG A 1 94 ? 13.667 3.443 -9.788 1.00 70.69 94 ARG A O 1
ATOM 714 N N . LEU A 1 95 ? 14.816 2.127 -8.388 1.00 66.69 95 LEU A N 1
ATOM 715 C CA . LEU A 1 95 ? 14.205 2.629 -7.143 1.00 66.69 95 LEU A CA 1
ATOM 716 C C . LEU A 1 95 ? 14.642 4.063 -6.785 1.00 66.69 95 LEU A C 1
ATOM 718 O O . LEU A 1 95 ? 14.035 4.706 -5.933 1.00 66.69 95 LEU A O 1
ATOM 722 N N . ARG A 1 96 ? 15.738 4.546 -7.387 1.00 58.78 96 ARG A N 1
ATOM 723 C CA . ARG A 1 96 ? 16.291 5.893 -7.199 1.00 58.78 96 ARG A CA 1
ATOM 724 C C . ARG A 1 96 ? 16.654 6.504 -8.547 1.00 58.78 96 ARG A C 1
ATOM 726 O O . ARG A 1 96 ? 17.336 5.863 -9.342 1.00 58.78 96 ARG A O 1
ATOM 733 N N . GLY A 1 97 ? 16.273 7.762 -8.742 1.00 59.78 97 GLY A N 1
ATOM 734 C CA . GLY A 1 97 ? 16.391 8.466 -10.019 1.00 59.78 97 GLY A CA 1
ATOM 735 C C . GLY A 1 97 ? 15.023 8.667 -10.665 1.00 59.78 97 GLY A C 1
ATOM 736 O O . GLY A 1 97 ? 14.031 8.097 -10.222 1.00 59.78 97 GLY A O 1
ATOM 737 N N . ILE A 1 98 ? 14.972 9.522 -11.679 1.00 56.50 98 ILE A N 1
ATOM 738 C CA . ILE A 1 98 ? 13.769 9.769 -12.477 1.00 56.50 98 ILE A CA 1
ATOM 739 C C . ILE A 1 98 ? 13.773 8.780 -13.641 1.00 56.50 98 ILE A C 1
ATOM 741 O O . ILE A 1 98 ? 14.768 8.672 -14.357 1.00 56.50 98 ILE A O 1
ATOM 745 N N . GLU A 1 99 ? 12.688 8.024 -13.788 1.00 53.88 99 GLU A N 1
ATOM 746 C CA . GLU A 1 99 ? 12.528 7.033 -14.854 1.00 53.88 99 GLU A CA 1
ATOM 747 C C . GLU A 1 99 ? 12.652 7.733 -16.221 1.00 53.88 99 GLU A C 1
ATOM 749 O O . GLU A 1 99 ? 11.976 8.729 -16.476 1.00 53.88 99 GLU A O 1
ATOM 754 N N . GLY A 1 100 ? 13.582 7.273 -17.065 1.00 54.09 100 GLY A N 1
ATOM 755 C CA . GLY A 1 100 ? 13.879 7.889 -18.365 1.00 54.09 100 GLY A CA 1
ATOM 756 C C . GLY A 1 100 ? 14.830 9.095 -18.345 1.00 54.09 100 GLY A C 1
ATOM 757 O O . GLY A 1 100 ? 15.113 9.636 -19.412 1.00 54.09 100 GLY A O 1
ATOM 758 N N . LEU A 1 101 ? 15.352 9.516 -17.183 1.00 52.06 101 LEU A N 1
ATOM 759 C CA . LEU A 1 101 ? 16.411 10.528 -17.113 1.00 52.06 101 LEU A CA 1
ATOM 760 C C . LEU A 1 101 ? 17.767 9.875 -16.812 1.00 52.06 101 LEU A C 1
ATOM 762 O O . LEU A 1 101 ? 18.158 9.681 -15.658 1.00 52.06 101 LEU A O 1
ATOM 766 N N . GLU A 1 102 ? 18.513 9.559 -17.865 1.00 56.94 102 GLU A N 1
ATOM 767 C CA . GLU A 1 102 ? 19.951 9.336 -17.756 1.00 56.94 102 GLU A CA 1
ATOM 768 C C . GLU A 1 102 ? 20.632 10.700 -17.625 1.00 56.94 102 GLU A C 1
ATOM 770 O O . GLU A 1 102 ? 20.529 11.545 -18.510 1.00 56.94 102 GLU A O 1
ATOM 775 N N . SER A 1 103 ? 21.303 10.946 -16.497 1.00 55.53 103 SER A N 1
ATOM 776 C CA . SER A 1 103 ? 22.246 12.061 -16.400 1.00 55.53 103 SER A CA 1
ATOM 777 C C . SER A 1 103 ? 23.567 11.572 -16.991 1.00 55.53 103 SER A C 1
ATOM 779 O O . SER A 1 103 ? 24.215 10.728 -16.359 1.00 55.53 103 SER A O 1
ATOM 781 N N . PRO A 1 104 ? 23.976 12.034 -18.187 1.00 58.97 104 PRO A N 1
ATOM 782 C CA . PRO A 1 104 ? 25.251 11.633 -18.745 1.00 58.97 104 PRO A CA 1
ATOM 783 C C . PRO A 1 104 ? 26.347 12.177 -17.836 1.00 58.97 104 PRO A C 1
ATOM 785 O O . PRO A 1 104 ? 26.371 13.364 -17.499 1.00 58.97 104 PRO A O 1
ATOM 788 N N . THR A 1 105 ? 27.273 11.316 -17.428 1.00 63.12 105 THR A N 1
ATOM 789 C CA . THR A 1 105 ? 28.404 11.763 -16.616 1.00 63.12 105 THR A CA 1
ATOM 790 C C . THR A 1 105 ? 29.426 12.433 -17.534 1.00 63.12 105 THR A C 1
ATOM 792 O O . THR A 1 105 ? 30.309 11.771 -18.061 1.00 63.12 105 THR A O 1
ATOM 795 N N . ILE A 1 106 ? 29.289 13.737 -17.781 1.00 68.75 106 ILE A N 1
ATOM 796 C CA . ILE A 1 106 ? 30.215 14.479 -18.651 1.00 68.75 106 ILE A CA 1
ATOM 797 C C . ILE A 1 106 ? 31.552 14.687 -17.921 1.00 68.75 106 ILE A C 1
ATOM 799 O O . ILE A 1 106 ? 31.574 15.260 -16.830 1.00 68.75 106 ILE A O 1
ATOM 803 N N . GLY A 1 107 ? 32.668 14.266 -18.525 1.00 69.81 107 GLY A N 1
ATOM 804 C CA . GLY A 1 107 ? 34.022 14.620 -18.082 1.00 69.81 107 GLY A CA 1
ATOM 805 C C . GLY A 1 107 ? 34.562 13.805 -16.903 1.00 69.81 107 GLY A C 1
ATOM 806 O O . GLY A 1 107 ? 35.573 14.185 -16.312 1.00 69.81 107 GLY A O 1
ATOM 807 N N . ARG A 1 108 ? 33.892 12.704 -16.533 1.00 74.81 108 ARG A N 1
ATOM 808 C CA . ARG A 1 108 ? 34.302 11.795 -15.442 1.00 74.81 108 ARG A CA 1
ATOM 809 C C . ARG A 1 108 ? 34.723 10.416 -15.939 1.00 74.81 108 ARG A C 1
ATOM 811 O O . ARG A 1 108 ? 34.710 9.447 -15.183 1.00 74.81 108 ARG A O 1
ATOM 818 N N . GLU A 1 109 ? 35.122 10.306 -17.199 1.00 78.88 109 GLU A N 1
ATOM 819 C CA . GLU A 1 109 ? 35.427 9.027 -17.845 1.00 78.88 109 GLU A CA 1
ATOM 820 C C . GLU A 1 109 ? 36.563 8.296 -17.108 1.00 78.88 109 GLU A C 1
ATOM 822 O O . GLU A 1 109 ? 36.452 7.108 -16.813 1.00 78.88 109 GLU A O 1
ATOM 827 N N . LYS A 1 110 ? 37.610 9.026 -16.692 1.00 74.62 110 LYS A N 1
ATOM 828 C CA . LYS A 1 110 ? 38.742 8.473 -15.920 1.00 74.62 110 LYS A CA 1
ATOM 829 C C . LYS A 1 110 ? 38.363 8.036 -14.501 1.00 74.62 110 LYS A C 1
ATOM 831 O O . LYS A 1 110 ? 38.925 7.079 -13.963 1.00 74.62 110 LYS A O 1
ATOM 836 N N . GLU A 1 111 ? 37.433 8.747 -13.874 1.00 79.50 111 GLU A N 1
ATOM 837 C CA . GLU A 1 111 ? 36.967 8.457 -12.514 1.00 79.50 111 GLU A CA 1
ATOM 838 C C . GLU A 1 111 ? 36.070 7.213 -12.514 1.00 79.50 111 GLU A C 1
ATOM 840 O O . GLU A 1 111 ? 36.251 6.322 -11.680 1.00 79.50 111 GLU A O 1
ATOM 845 N N . ILE A 1 112 ? 35.175 7.104 -13.504 1.00 78.12 112 ILE A N 1
ATOM 846 C CA . ILE A 1 112 ? 34.342 5.919 -13.740 1.00 78.12 112 ILE A CA 1
ATOM 847 C C . ILE A 1 112 ? 35.216 4.703 -14.056 1.00 78.12 112 ILE A C 1
ATOM 849 O O . ILE A 1 112 ? 35.020 3.650 -13.453 1.00 78.12 112 ILE A O 1
ATOM 853 N N . GLU A 1 113 ? 36.223 4.841 -14.921 1.00 81.38 113 GLU A N 1
ATOM 854 C CA . GLU A 1 113 ? 37.149 3.750 -15.248 1.00 81.38 113 GLU A CA 1
ATOM 855 C C . GLU A 1 113 ? 37.896 3.246 -13.999 1.00 81.38 113 GLU A C 1
ATOM 857 O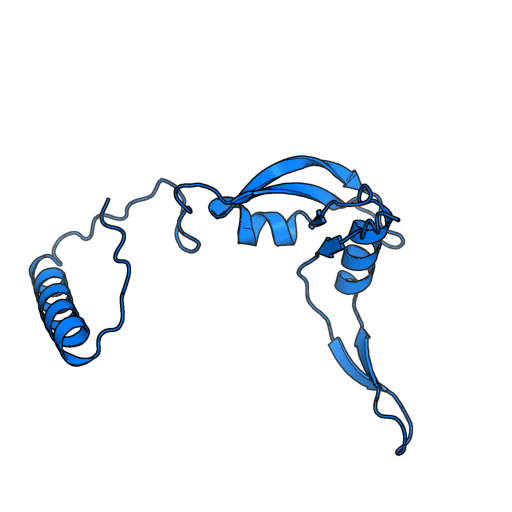 O . GLU A 1 113 ? 38.021 2.038 -13.767 1.00 81.38 113 GLU A O 1
ATOM 862 N N . THR A 1 114 ? 38.336 4.168 -13.140 1.00 82.56 114 THR A N 1
ATOM 863 C CA . THR A 1 114 ? 39.013 3.836 -11.879 1.00 82.56 114 THR A CA 1
ATOM 864 C C . THR A 1 114 ? 38.080 3.093 -10.919 1.00 82.56 114 THR A C 1
ATOM 866 O O . THR A 1 114 ? 38.476 2.082 -10.329 1.00 82.56 114 THR A O 1
ATOM 869 N N . LEU A 1 115 ? 36.829 3.544 -10.784 1.00 79.62 115 LEU A N 1
ATOM 870 C CA . LEU A 1 115 ? 35.814 2.878 -9.965 1.00 79.62 115 LEU A CA 1
ATOM 871 C C . LEU A 1 115 ? 35.484 1.481 -10.497 1.00 79.62 115 LEU A C 1
ATOM 873 O O . LEU A 1 115 ? 35.516 0.523 -9.727 1.00 79.62 115 LEU A O 1
ATOM 877 N N . GLN A 1 116 ? 35.253 1.337 -11.803 1.00 79.12 116 GLN A N 1
ATOM 878 C CA . GLN A 1 116 ? 34.976 0.048 -12.442 1.00 79.12 116 GLN A CA 1
ATOM 879 C C . GLN A 1 116 ? 36.134 -0.939 -12.259 1.00 79.12 116 GLN A C 1
ATOM 881 O O . GLN A 1 116 ? 35.917 -2.116 -11.965 1.00 79.12 116 GLN A O 1
ATOM 886 N N . LYS A 1 117 ? 37.381 -0.475 -12.390 1.00 81.31 117 LYS A N 1
ATOM 887 C CA . LYS A 1 117 ? 38.573 -1.305 -12.177 1.00 81.31 117 LYS A CA 1
ATOM 888 C C . LYS A 1 117 ? 38.676 -1.791 -10.732 1.00 81.31 117 LYS A C 1
ATOM 890 O O . LYS A 1 117 ? 38.972 -2.965 -10.497 1.00 81.31 117 LYS A O 1
ATOM 895 N N . ASN A 1 118 ? 38.416 -0.910 -9.770 1.00 79.44 118 ASN A N 1
ATOM 896 C CA . ASN A 1 118 ? 38.456 -1.248 -8.349 1.00 79.44 118 ASN A CA 1
ATOM 897 C C . ASN A 1 118 ? 37.309 -2.174 -7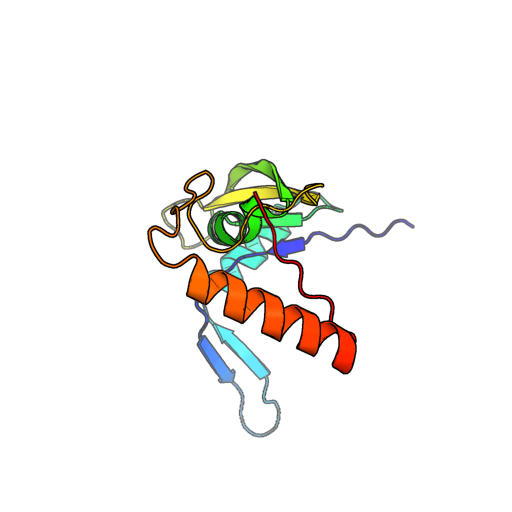.946 1.00 79.44 118 ASN A C 1
ATOM 899 O O . ASN A 1 118 ? 37.528 -3.118 -7.190 1.00 79.44 118 ASN A O 1
ATOM 903 N N . LEU A 1 119 ? 36.122 -1.966 -8.508 1.00 76.06 119 LEU A N 1
ATOM 904 C CA . LEU A 1 119 ? 34.976 -2.834 -8.304 1.00 76.06 119 LEU A CA 1
ATOM 905 C C . LEU A 1 119 ? 35.236 -4.242 -8.851 1.00 76.06 119 LEU A C 1
ATOM 907 O O . LEU A 1 119 ? 35.100 -5.207 -8.110 1.00 76.06 119 LEU A O 1
ATOM 911 N N . LYS A 1 120 ? 35.729 -4.374 -10.091 1.00 73.75 120 LYS A N 1
ATOM 912 C CA . LYS A 1 120 ? 36.119 -5.678 -10.662 1.00 73.75 120 LYS A CA 1
ATOM 913 C C . LYS A 1 120 ? 37.167 -6.390 -9.804 1.00 73.75 120 LYS A C 1
ATOM 915 O O . LYS A 1 120 ? 37.138 -7.611 -9.666 1.00 73.75 120 LYS A O 1
ATOM 920 N N . LYS A 1 121 ? 38.101 -5.641 -9.208 1.00 73.56 121 LYS A N 1
ATOM 921 C CA . LYS A 1 121 ? 39.091 -6.187 -8.267 1.00 73.56 121 LYS A CA 1
ATOM 922 C C . LYS A 1 121 ? 38.437 -6.646 -6.958 1.00 73.56 121 LYS A C 1
ATOM 924 O O . LYS A 1 121 ? 38.825 -7.683 -6.422 1.00 73.56 121 LYS A O 1
ATOM 929 N N . PHE A 1 122 ? 37.445 -5.910 -6.465 1.00 69.31 122 PHE A N 1
ATOM 930 C CA . PHE A 1 122 ? 36.691 -6.234 -5.256 1.00 69.31 122 PHE A CA 1
ATOM 931 C C . PHE A 1 122 ? 35.803 -7.474 -5.438 1.00 69.31 122 PHE A C 1
ATOM 933 O O . PHE A 1 122 ? 35.900 -8.404 -4.640 1.00 69.31 122 PHE A O 1
ATOM 940 N N . GLU A 1 123 ? 35.029 -7.558 -6.523 1.00 67.38 123 GLU A N 1
ATOM 941 C CA . GLU A 1 123 ? 34.171 -8.712 -6.842 1.00 67.38 123 GLU A CA 1
ATOM 942 C C . GLU A 1 123 ? 34.985 -10.004 -6.983 1.00 67.38 123 GLU A C 1
ATOM 944 O O . GLU A 1 123 ? 34.581 -11.064 -6.504 1.00 67.38 123 GLU A O 1
ATOM 949 N N . ARG A 1 124 ? 36.189 -9.907 -7.560 1.00 62.69 124 ARG A N 1
ATOM 950 C CA . ARG A 1 124 ? 37.116 -11.037 -7.705 1.00 62.69 124 ARG A CA 1
ATOM 951 C C . ARG A 1 124 ? 37.756 -11.480 -6.385 1.00 62.69 124 ARG A C 1
ATOM 953 O O . ARG A 1 124 ? 38.220 -12.611 -6.302 1.00 62.69 124 ARG A O 1
ATOM 960 N N . THR A 1 125 ? 37.786 -10.607 -5.375 1.00 60.00 125 THR A N 1
ATOM 961 C CA . THR A 1 125 ? 38.382 -10.884 -4.055 1.00 60.00 125 THR A CA 1
ATOM 962 C C . THR A 1 125 ? 37.334 -11.336 -3.029 1.00 60.00 125 THR A C 1
ATOM 964 O O . THR A 1 125 ? 37.659 -12.132 -2.155 1.00 60.00 125 THR A O 1
ATOM 967 N N . PHE A 1 126 ? 36.081 -10.875 -3.140 1.00 57.00 126 PHE A N 1
ATOM 968 C CA . PHE A 1 126 ? 35.036 -11.103 -2.129 1.00 57.00 126 PHE A CA 1
ATOM 969 C C . PHE A 1 126 ? 33.738 -11.756 -2.642 1.00 57.00 126 PHE A C 1
ATOM 971 O O . PHE A 1 126 ? 32.822 -11.958 -1.851 1.00 57.00 126 PHE A O 1
ATOM 978 N N . GLY A 1 127 ? 33.618 -12.118 -3.925 1.00 49.41 127 GLY A N 1
ATOM 979 C CA . GLY A 1 127 ? 32.486 -12.910 -4.442 1.00 49.41 127 GLY A CA 1
ATOM 980 C C . GLY A 1 127 ? 31.099 -12.248 -4.360 1.00 49.41 127 GLY A C 1
ATOM 981 O O . GLY A 1 127 ? 30.092 -12.904 -4.623 1.00 49.41 127 GLY A O 1
ATOM 982 N N . GLY A 1 128 ? 31.016 -10.965 -3.999 1.00 47.09 128 GLY A N 1
ATOM 983 C CA . GLY A 1 128 ? 29.759 -10.225 -3.921 1.00 47.09 128 GLY A CA 1
ATOM 984 C C . GLY A 1 128 ? 29.328 -9.729 -5.298 1.00 47.09 128 GLY A C 1
ATOM 985 O O . GLY A 1 128 ? 30.012 -8.900 -5.883 1.00 47.09 128 GLY A O 1
ATOM 986 N N . ARG A 1 129 ? 28.196 -10.226 -5.812 1.00 43.97 129 ARG A N 1
ATOM 987 C CA . ARG A 1 129 ? 27.568 -9.715 -7.041 1.00 43.97 129 ARG A CA 1
ATOM 988 C C . ARG A 1 129 ? 27.056 -8.296 -6.799 1.00 43.97 129 ARG A C 1
ATOM 990 O O . ARG A 1 129 ? 26.108 -8.123 -6.033 1.00 43.97 129 ARG A O 1
ATOM 997 N N . THR A 1 130 ? 27.622 -7.304 -7.479 1.00 45.03 130 THR A N 1
ATOM 998 C CA . THR A 1 130 ? 27.016 -5.975 -7.579 1.00 45.03 130 THR A CA 1
ATOM 999 C C . THR A 1 130 ? 26.472 -5.770 -8.987 1.00 45.03 130 THR A C 1
ATOM 1001 O O . THR A 1 130 ? 27.221 -5.650 -9.948 1.00 45.03 130 THR A O 1
ATOM 1004 N N . ASN A 1 131 ? 25.142 -5.759 -9.118 1.00 41.50 131 ASN A N 1
ATOM 1005 C CA . ASN A 1 131 ? 24.469 -5.456 -10.380 1.00 41.50 131 ASN A CA 1
ATOM 1006 C C . ASN A 1 131 ? 24.654 -3.968 -10.704 1.00 41.50 131 ASN A C 1
ATOM 1008 O O . ASN A 1 131 ? 23.904 -3.122 -10.214 1.00 41.50 131 ASN A O 1
ATOM 1012 N N . PHE A 1 132 ? 25.646 -3.656 -11.533 1.00 40.62 132 PHE A N 1
ATOM 1013 C CA . PHE A 1 132 ? 25.701 -2.387 -12.244 1.00 40.62 132 PHE A CA 1
ATOM 1014 C C . PHE A 1 132 ? 24.807 -2.515 -13.476 1.00 40.62 132 PHE A C 1
ATOM 1016 O O . PHE A 1 132 ? 25.088 -3.279 -14.394 1.00 40.62 132 PHE A O 1
ATOM 1023 N N . LEU A 1 133 ? 23.670 -1.825 -13.420 1.00 39.84 133 LEU A N 1
ATOM 1024 C CA . LEU A 1 133 ? 22.801 -1.595 -14.566 1.00 39.84 133 LEU A CA 1
ATOM 1025 C C . LEU A 1 133 ? 23.497 -0.552 -15.454 1.00 39.84 133 LEU A C 1
ATOM 1027 O O . LEU A 1 133 ? 23.460 0.636 -15.122 1.00 39.84 133 LEU A O 1
ATOM 1031 N N . ASP A 1 134 ? 24.171 -1.033 -16.501 1.00 31.78 134 ASP A N 1
ATOM 1032 C CA . ASP A 1 134 ? 24.591 -0.251 -17.670 1.00 31.78 134 ASP A CA 1
ATOM 1033 C C . ASP A 1 134 ? 23.430 -0.195 -18.679 1.00 31.78 134 ASP A C 1
ATOM 1035 O O . ASP A 1 134 ? 22.766 -1.210 -18.919 1.00 31.78 134 ASP A O 1
ATOM 1039 N N . GLY A 1 135 ? 23.225 0.987 -19.261 1.00 37.12 135 GLY A N 1
ATOM 1040 C CA . GLY A 1 135 ? 22.097 1.376 -20.110 1.00 37.12 135 GLY A CA 1
ATOM 1041 C C . GLY A 1 135 ? 21.394 2.542 -19.451 1.00 37.12 135 GLY A C 1
ATOM 1042 O O . GLY A 1 135 ? 20.287 2.302 -18.923 1.00 37.12 135 GLY A O 1
#

Foldseek 3Di:
DDAFFFFFDEDDDWDWDQDDDDPDGDGDTDDPRVQRRVQQRVPGDTNFYKYFPRVCLQCVQFFDKDWPQFADGPPDPGTTTMITGDGTDPDGDDSDDDGPDDDPPPPCPVVVVVVVVVVVVVCVVPVDDDDDDDD

Sequence (135 aa):
MEIDARVGINTGLVVVGAVGSNLQMEYSALGDAINIAARMEQTAIPGTIQISEVTHKLVAPLFEFEDLGFVQVKGKIEPVHTYRPLRTKAIPGRLRGIEGLESPTIGREKEIETLQKNLKKFERTFGGRTNFLDG

Secondary structure (DSSP, 8-state):
---PPPEEE-----EEEEESSSS--EEEEESHHHHHHHHHHHHSPTT-EEEEHHHHHHHTTTEEEEEEEEE--TT-SSPEEEEEEEEE-SSPPPSSS-TT-----TT-HHHHHHHHHHHHHHHHHH---------